Protein AF-E8QZR1-F1 (afdb_monomer)

Organism: Isosphaera pallida (strain ATCC 43644 / DSM 9630 / IS1B) (NCBI:txid575540)

Sequence (141 aa):
MLDNDLDDNFSVGYEDGSDETNTNSGGAIPEVRRRLAILARVLDGRDLGGLRPDATVIIRAEGVGSWALSEPGRRLAAYLEGRGPARLTLDLTKGRWNAQWVDPHTGDLVGSASLDHPGGALQIESPVFEQAIALRMTRGC

Secondary structure (DSSP, 8-state):
--------------TT-------SS---SHHHHHHHHHHHHHT-TTS-TT-EE-SSSEEEESSSEEEEEEETTTEEEEEEEEESS-EEEEEE-SEEEEEEEE-TTT--EEEEEEEEE-SEEEEEEPPP-EEEEEEEEEE--

Nearest PDB structures (foldseek):
  7w2h-assembly1_C  TM=3.742E-01  e=6.609E-02  Xenopus laevis
  7w2g-assembly4_K  TM=3.063E-01  e=4.289E-02  Xenopus laevis
  5cjb-assembly1_A  TM=4.516E-01  e=4.017E+00  Homo sapiens
  5eiv-assembly1_B  TM=4.918E-01  e=3.805E+00  Homo sapiens
  4ll9-assembly1_A  TM=4.527E-01  e=3.605E+00  Homo sapiens

Foldseek 3Di:
DDDDDDDDDDDDDDPPPDDDDDPDDDPDDPVVVVQVVLQCVLVVVVPCVQWDWDPPQWPDKPPWDKTKTDRAQFKIKMKTFAWDQIKTKGFHAFAKKKKWKADSVPSDTPDIDIDGDRTTIDIDTDDTDHGMIMIIMGGDD

Structure (mmCIF, N/CA/C/O backbone):
data_AF-E8QZR1-F1
#
_entry.id   AF-E8QZR1-F1
#
loop_
_atom_site.group_PDB
_atom_site.id
_atom_site.type_symbol
_atom_site.label_atom_id
_atom_site.label_alt_id
_atom_site.label_comp_id
_atom_site.label_asym_id
_atom_site.label_entity_id
_atom_site.label_seq_id
_atom_site.pdbx_PDB_ins_code
_atom_site.Cartn_x
_atom_site.Cartn_y
_atom_site.Cartn_z
_atom_site.occupancy
_atom_site.B_iso_or_equiv
_atom_site.auth_seq_id
_atom_site.auth_comp_id
_atom_site.auth_asym_id
_atom_site.auth_atom_id
_atom_site.pdbx_PDB_model_num
ATOM 1 N N . MET A 1 1 ? -17.538 42.924 -5.034 1.00 36.19 1 MET A N 1
ATOM 2 C CA . MET A 1 1 ? -18.994 42.854 -5.251 1.00 36.19 1 MET A CA 1
ATOM 3 C C . MET A 1 1 ? -19.219 41.694 -6.197 1.00 36.19 1 MET A C 1
ATOM 5 O O . MET A 1 1 ? -18.617 41.775 -7.254 1.00 36.19 1 MET A O 1
ATOM 9 N N . LEU A 1 2 ? -19.958 40.672 -5.727 1.00 39.47 2 LEU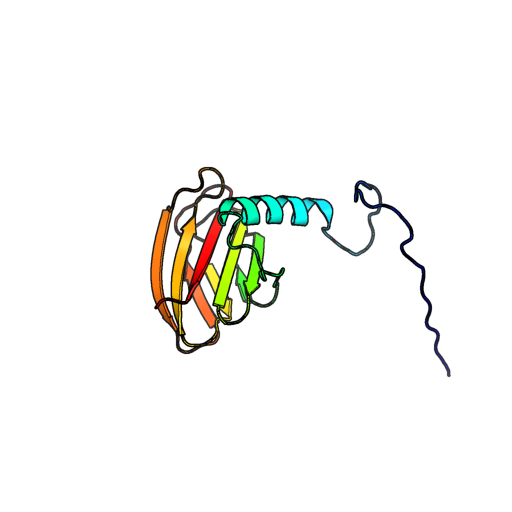 A N 1
ATOM 10 C CA . LEU A 1 2 ? -20.835 39.720 -6.441 1.00 39.47 2 LEU A CA 1
ATOM 11 C C . LEU A 1 2 ? -20.323 39.072 -7.747 1.00 39.47 2 LEU A C 1
ATOM 13 O O . LEU A 1 2 ? -19.755 39.749 -8.586 1.00 39.47 2 LEU A O 1
ATOM 17 N N . ASP A 1 3 ? -20.579 37.820 -8.101 1.00 40.78 3 ASP A N 1
ATOM 18 C CA . ASP A 1 3 ? -21.231 36.643 -7.518 1.00 40.78 3 ASP A CA 1
ATOM 19 C C . ASP A 1 3 ? -20.999 35.511 -8.554 1.00 40.78 3 ASP A C 1
ATOM 21 O O . ASP A 1 3 ? -20.715 35.812 -9.712 1.00 40.78 3 ASP A O 1
ATOM 25 N N . ASN A 1 4 ? -21.104 34.253 -8.114 1.00 46.00 4 ASN A N 1
ATOM 26 C CA . ASN A 1 4 ? -21.854 33.156 -8.756 1.00 46.00 4 ASN A CA 1
ATOM 27 C C . ASN A 1 4 ? -21.798 32.966 -10.296 1.00 46.00 4 ASN A C 1
ATOM 29 O O . ASN A 1 4 ? -22.181 33.864 -11.035 1.00 46.00 4 ASN A O 1
ATOM 33 N N . ASP A 1 5 ? -21.466 31.761 -10.777 1.00 45.50 5 ASP A N 1
ATOM 34 C CA . ASP A 1 5 ? -22.502 30.860 -11.325 1.00 45.50 5 ASP A CA 1
ATOM 35 C C . ASP A 1 5 ? -21.933 29.475 -11.682 1.00 45.50 5 ASP A C 1
ATOM 37 O O . ASP A 1 5 ? -20.851 29.338 -12.256 1.00 45.50 5 ASP A O 1
ATOM 41 N N . LEU A 1 6 ? -22.696 28.460 -11.287 1.00 65.00 6 LEU A N 1
ATOM 42 C CA . LEU A 1 6 ? -22.701 27.096 -11.810 1.00 65.00 6 LEU A CA 1
ATOM 43 C C . LEU A 1 6 ? -22.794 27.093 -13.348 1.00 65.00 6 LEU A C 1
ATOM 45 O O . LEU A 1 6 ? -23.453 27.955 -13.909 1.00 65.00 6 LEU A O 1
ATOM 49 N N . ASP A 1 7 ? -22.167 26.112 -14.002 1.00 45.72 7 ASP A N 1
ATOM 50 C CA . ASP A 1 7 ? -22.814 25.149 -14.923 1.00 45.72 7 ASP A CA 1
ATOM 51 C C . ASP A 1 7 ? -21.719 24.447 -15.745 1.00 45.72 7 ASP A C 1
ATOM 53 O O . ASP A 1 7 ? -20.846 25.070 -16.347 1.00 45.72 7 ASP A O 1
ATOM 57 N N . ASP A 1 8 ? -21.546 23.140 -15.578 1.00 53.94 8 ASP A N 1
ATOM 58 C CA . ASP A 1 8 ? -22.301 22.096 -16.283 1.00 53.94 8 ASP A CA 1
ATOM 59 C C . ASP A 1 8 ? -21.952 22.054 -17.776 1.00 53.94 8 ASP A C 1
ATOM 61 O O . ASP A 1 8 ? -22.370 22.877 -18.586 1.00 53.94 8 ASP A O 1
ATOM 65 N N . ASN A 1 9 ? -21.137 21.067 -18.146 1.00 42.06 9 ASN A N 1
ATOM 66 C CA . ASN A 1 9 ? -21.153 20.582 -19.514 1.00 42.06 9 ASN A CA 1
ATOM 67 C C . ASN A 1 9 ? -20.860 19.082 -19.535 1.00 42.06 9 ASN A C 1
ATOM 69 O O . ASN A 1 9 ? -19.725 18.631 -19.699 1.00 42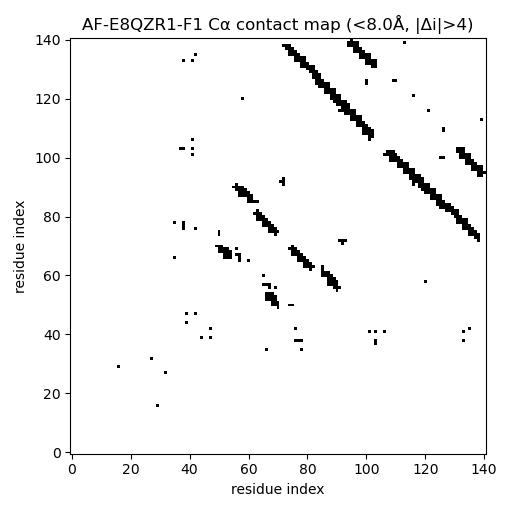.06 9 ASN A O 1
ATOM 73 N N . PHE A 1 10 ? -21.919 18.322 -19.259 1.00 41.19 10 PHE A N 1
ATOM 74 C CA . PHE A 1 10 ? -22.332 17.134 -20.004 1.00 41.19 10 PHE A CA 1
ATOM 75 C C . PHE A 1 10 ? -21.226 16.373 -20.752 1.00 41.19 10 PHE A C 1
ATOM 77 O O . PHE A 1 10 ? -20.905 16.642 -21.909 1.00 41.19 10 PHE A O 1
ATOM 84 N N . SER A 1 11 ? -20.728 15.305 -20.126 1.00 39.34 11 SER A N 1
ATOM 85 C CA . SER A 1 11 ? -20.096 14.211 -20.864 1.00 39.34 11 SER A CA 1
ATOM 86 C C . SER A 1 11 ? -21.176 13.391 -21.565 1.00 39.34 11 SER A C 1
ATOM 88 O O . SER A 1 11 ? -21.750 12.473 -20.981 1.00 39.34 11 SER A O 1
ATOM 90 N N . VAL A 1 12 ? -21.448 13.713 -22.829 1.00 44.69 12 VAL A N 1
ATOM 91 C CA . VAL A 1 12 ? -22.054 12.757 -23.759 1.00 44.69 12 VAL A CA 1
ATOM 92 C C . VAL A 1 12 ? -20.955 12.137 -24.605 1.00 44.69 12 VAL A C 1
ATOM 94 O O . VAL A 1 12 ? -20.309 12.806 -25.405 1.00 44.69 12 VAL A O 1
ATOM 97 N N . GLY A 1 13 ? -20.822 10.825 -24.415 1.00 38.62 13 GLY A N 1
ATOM 98 C CA . GLY A 1 13 ? -20.418 9.876 -25.441 1.00 38.62 13 GLY A CA 1
ATOM 99 C C . GLY A 1 13 ? -18.938 9.854 -25.771 1.00 38.62 13 GLY A C 1
ATOM 100 O O . GLY A 1 13 ? -18.564 10.429 -26.770 1.00 38.62 13 GLY A O 1
ATOM 101 N N . TYR A 1 14 ? -18.143 9.103 -25.006 1.00 38.84 14 TYR A N 1
ATOM 102 C CA . TYR A 1 14 ? -17.022 8.316 -25.540 1.00 38.84 14 TYR A CA 1
ATOM 103 C C . TYR A 1 14 ? -16.694 7.205 -24.534 1.00 38.84 14 TYR A C 1
ATOM 105 O O . TYR A 1 14 ? -15.929 7.387 -23.590 1.00 38.84 14 TYR A O 1
ATOM 113 N N . GLU A 1 15 ? -17.315 6.041 -24.727 1.00 41.22 15 GLU A N 1
ATOM 114 C CA . GLU A 1 15 ? -17.150 4.850 -23.880 1.00 41.22 15 GLU A CA 1
ATOM 115 C C . GLU A 1 15 ? -15.793 4.137 -24.058 1.00 41.22 15 GLU A C 1
ATOM 117 O O . GLU A 1 15 ? -15.574 3.106 -23.432 1.00 41.22 15 GLU A O 1
ATOM 122 N N . ASP A 1 16 ? -14.855 4.677 -24.847 1.00 48.62 16 ASP A N 1
ATOM 123 C CA . ASP A 1 16 ? -13.570 4.007 -25.120 1.00 48.62 16 ASP A CA 1
ATOM 124 C C . ASP A 1 16 ? -12.323 4.732 -24.576 1.00 48.62 16 ASP A C 1
ATOM 126 O O . ASP A 1 16 ? -11.244 4.156 -24.529 1.00 48.62 16 ASP A O 1
ATOM 130 N N . GLY A 1 17 ? -12.438 5.967 -24.072 1.00 40.12 17 GLY A N 1
ATOM 131 C CA . GLY A 1 17 ? -11.347 6.608 -23.317 1.00 40.12 17 GLY A CA 1
ATOM 132 C C . GLY A 1 17 ? -9.995 6.733 -24.043 1.00 40.12 17 GLY A C 1
ATOM 133 O O . GLY A 1 17 ? -8.968 6.848 -23.368 1.00 40.12 17 GLY A O 1
ATOM 134 N N . SER A 1 18 ? -10.001 6.729 -25.375 1.00 47.84 18 SER A N 1
ATOM 135 C CA . SER A 1 18 ? -8.832 6.902 -26.236 1.00 47.84 18 SER A CA 1
ATOM 136 C C . SER A 1 18 ? -8.786 8.341 -26.762 1.00 47.84 18 SER A C 1
ATOM 138 O O . SER A 1 18 ? -9.192 8.593 -27.889 1.00 47.84 18 SER A O 1
ATOM 140 N N . ASP A 1 19 ? -8.327 9.300 -25.952 1.00 38.56 19 ASP A N 1
ATOM 141 C CA . ASP A 1 19 ? -7.912 10.608 -26.478 1.00 38.56 19 ASP A CA 1
ATOM 142 C C . ASP A 1 19 ? -6.564 11.021 -25.877 1.00 38.56 19 ASP A C 1
ATOM 144 O O . ASP A 1 19 ? -6.402 11.142 -24.660 1.00 38.56 19 ASP A O 1
ATOM 148 N N . GLU A 1 20 ? -5.574 11.158 -26.759 1.00 48.16 20 GLU A N 1
ATOM 149 C CA . GLU A 1 20 ? -4.166 11.415 -26.453 1.00 48.16 20 GLU A CA 1
ATOM 150 C C . GLU A 1 20 ? -3.795 12.907 -26.545 1.00 48.16 20 GLU A C 1
ATOM 152 O O . GLU A 1 20 ? -2.616 13.234 -26.678 1.00 48.16 20 GLU A O 1
ATOM 157 N N . THR A 1 21 ? -4.746 13.850 -26.479 1.00 44.31 21 THR A N 1
ATOM 158 C CA . THR A 1 21 ? -4.414 15.267 -26.725 1.00 44.31 21 THR A CA 1
ATOM 159 C C . THR A 1 21 ? -5.091 16.275 -25.791 1.00 44.31 21 THR A C 1
ATOM 161 O O . THR A 1 21 ? -5.960 17.032 -26.204 1.00 44.31 21 THR A O 1
ATOM 164 N N . ASN A 1 22 ? -4.625 16.406 -24.539 1.00 39.19 22 ASN A N 1
ATOM 165 C CA . ASN A 1 22 ? -4.661 17.724 -23.881 1.00 39.19 22 ASN A CA 1
ATOM 166 C C . ASN A 1 22 ? -3.711 17.856 -22.679 1.00 39.19 22 ASN A C 1
ATOM 168 O O . ASN A 1 22 ? -3.951 17.337 -21.589 1.00 39.19 22 ASN A O 1
ATOM 172 N N . THR A 1 23 ? -2.632 18.610 -22.864 1.00 48.69 23 THR A N 1
ATOM 173 C CA . THR A 1 23 ? -1.805 19.160 -21.787 1.00 48.69 23 THR A CA 1
ATOM 174 C C . THR A 1 23 ? -2.457 20.423 -21.221 1.00 48.69 23 THR A C 1
ATOM 176 O O . THR A 1 23 ? -2.157 21.518 -21.687 1.00 48.69 23 THR A O 1
ATOM 179 N N . ASN A 1 24 ? -3.304 20.283 -20.193 1.00 34.50 24 ASN A N 1
ATOM 180 C CA . ASN A 1 24 ? -3.401 21.250 -19.090 1.00 34.50 24 ASN A CA 1
ATOM 181 C C . ASN A 1 24 ? -4.151 20.639 -17.884 1.00 34.50 24 ASN A C 1
ATOM 183 O O . ASN A 1 24 ? -5.283 20.197 -18.025 1.00 34.50 24 ASN A O 1
ATOM 187 N N . SER A 1 25 ? -3.508 20.627 -16.710 1.00 40.66 25 SER A N 1
ATOM 188 C CA . SER A 1 25 ? -4.053 20.298 -15.374 1.00 40.66 25 SER A CA 1
ATOM 189 C C . SER A 1 25 ? -4.970 19.068 -15.247 1.00 40.66 25 SER A C 1
ATOM 191 O O . SER A 1 25 ? -6.189 19.171 -15.290 1.00 40.66 25 SER A O 1
ATOM 193 N N . GLY A 1 26 ? -4.379 17.905 -14.960 1.00 36.69 26 GLY A N 1
ATOM 194 C CA . GLY A 1 26 ? -5.135 16.698 -14.597 1.00 36.69 26 GLY A CA 1
ATOM 195 C C . GLY A 1 26 ? -4.373 15.420 -14.914 1.00 36.69 26 GLY A C 1
ATOM 196 O O . GLY A 1 26 ? -4.835 14.592 -15.691 1.00 36.69 26 GLY A O 1
ATOM 197 N N . GLY A 1 27 ? -3.154 15.295 -14.388 1.00 40.06 27 GLY A N 1
ATOM 198 C CA . GLY A 1 27 ? -2.286 14.161 -14.677 1.00 40.06 27 GLY A CA 1
ATOM 199 C C . GLY A 1 27 ? -2.966 12.817 -14.393 1.00 40.06 27 GLY A C 1
ATOM 200 O O . GLY A 1 27 ? -3.325 12.528 -13.257 1.00 40.06 27 GLY A O 1
ATOM 201 N N . ALA A 1 28 ? -3.022 11.986 -15.435 1.00 46.41 28 ALA A N 1
ATOM 202 C CA . ALA A 1 28 ? -3.058 10.526 -15.382 1.00 46.41 28 ALA A CA 1
ATOM 203 C C . ALA A 1 28 ? -4.422 9.811 -15.300 1.00 46.41 28 ALA A C 1
ATOM 205 O O . ALA A 1 28 ? -4.787 9.232 -14.280 1.00 46.41 28 ALA A O 1
ATOM 206 N N . ILE A 1 29 ? -5.101 9.687 -16.447 1.00 54.03 29 ILE A N 1
ATOM 207 C CA . ILE A 1 29 ? -6.240 8.764 -16.618 1.00 54.03 29 ILE A CA 1
ATOM 208 C C . ILE A 1 29 ? -5.897 7.511 -17.454 1.00 54.03 29 ILE A C 1
ATOM 210 O O . ILE A 1 29 ? -6.311 6.430 -17.054 1.00 54.03 29 ILE A O 1
ATOM 214 N N . PRO A 1 30 ? -5.103 7.535 -18.542 1.00 56.94 30 PRO A N 1
ATOM 215 C CA . PRO A 1 30 ? -4.791 6.300 -19.285 1.00 56.94 30 PRO A CA 1
ATOM 216 C C . PRO A 1 30 ? -3.696 5.453 -18.622 1.00 56.94 30 PRO A C 1
ATOM 218 O O . PRO A 1 30 ? -3.861 4.253 -18.405 1.00 56.94 30 PRO A O 1
ATOM 221 N N . GLU A 1 31 ? -2.583 6.083 -18.248 1.00 57.34 31 GLU A N 1
ATOM 222 C CA . GLU A 1 31 ? -1.392 5.371 -17.777 1.00 57.34 31 GLU A CA 1
ATOM 223 C C . GLU A 1 31 ? -1.555 4.842 -16.345 1.00 57.34 31 GLU A C 1
ATOM 225 O O . GLU A 1 31 ? -1.174 3.713 -16.046 1.00 57.34 31 GLU A O 1
ATOM 230 N N . VAL A 1 32 ? -2.220 5.606 -15.473 1.00 57.47 32 VAL A N 1
ATOM 231 C CA . VAL A 1 32 ? -2.592 5.147 -14.125 1.00 57.47 32 VAL A CA 1
ATOM 232 C C . VAL A 1 32 ? -3.615 4.019 -14.190 1.00 57.47 32 VAL A C 1
ATOM 234 O O . VAL A 1 32 ? -3.448 3.031 -13.484 1.00 57.47 32 VAL A O 1
ATOM 237 N N . ARG A 1 33 ? -4.617 4.084 -15.081 1.00 62.81 33 ARG A N 1
ATOM 238 C CA . ARG A 1 33 ? -5.544 2.956 -15.278 1.00 62.81 33 ARG A CA 1
ATOM 239 C C . ARG A 1 33 ? -4.820 1.712 -15.789 1.00 62.81 33 ARG A C 1
ATOM 241 O O . ARG A 1 33 ? -5.097 0.626 -15.292 1.00 62.81 33 ARG A O 1
ATOM 248 N N . ARG A 1 34 ? -3.858 1.853 -16.709 1.00 64.19 34 ARG A N 1
ATOM 249 C CA . ARG A 1 34 ? -3.037 0.727 -17.187 1.00 64.19 34 ARG A CA 1
ATOM 250 C C . ARG A 1 34 ? -2.217 0.106 -16.050 1.00 64.19 34 ARG A C 1
ATOM 252 O O . ARG A 1 34 ? -2.252 -1.112 -15.885 1.00 64.19 34 ARG A O 1
ATOM 259 N N . ARG A 1 35 ? -1.532 0.925 -15.242 1.00 66.31 35 ARG A N 1
ATOM 260 C CA . ARG A 1 35 ? -0.761 0.464 -14.070 1.00 66.31 35 ARG A CA 1
ATOM 261 C C . ARG A 1 35 ? -1.658 -0.221 -13.030 1.00 66.31 35 ARG A C 1
ATOM 263 O O . ARG A 1 35 ? -1.335 -1.304 -12.550 1.00 66.31 35 ARG A O 1
ATOM 270 N N . LEU A 1 36 ? -2.829 0.348 -12.745 1.00 65.44 36 LEU A N 1
ATOM 271 C CA . LEU A 1 36 ? -3.815 -0.231 -11.827 1.00 65.44 36 LEU A CA 1
ATOM 272 C C . LEU A 1 36 ? -4.453 -1.518 -12.367 1.00 65.44 36 LEU A C 1
ATOM 274 O O . LEU A 1 36 ? -4.775 -2.395 -11.576 1.00 65.44 36 LEU A O 1
ATOM 278 N N . ALA A 1 37 ? -4.611 -1.671 -13.685 1.00 66.31 37 ALA A N 1
ATOM 279 C CA . ALA A 1 37 ? -5.105 -2.907 -14.291 1.00 66.31 37 ALA A CA 1
ATOM 280 C C . ALA A 1 37 ? -4.105 -4.064 -14.134 1.00 66.31 37 ALA A C 1
ATOM 282 O O . ALA A 1 37 ? -4.515 -5.201 -13.900 1.00 66.31 37 ALA A O 1
ATOM 283 N N . ILE A 1 38 ? -2.799 -3.778 -14.211 1.00 67.50 38 ILE A N 1
ATOM 284 C CA . ILE A 1 38 ? -1.739 -4.756 -13.921 1.00 67.50 38 ILE A CA 1
ATOM 285 C C . ILE A 1 38 ? -1.807 -5.160 -12.448 1.00 67.50 38 ILE A C 1
ATOM 287 O O . ILE A 1 38 ? -1.896 -6.348 -12.155 1.00 67.50 38 ILE A O 1
ATOM 291 N N . LEU A 1 39 ? -1.874 -4.188 -11.529 1.00 68.56 39 LEU A N 1
ATOM 292 C CA . LEU A 1 39 ? -2.065 -4.460 -10.101 1.00 68.56 39 LEU A CA 1
ATOM 293 C C . LEU A 1 39 ? -3.326 -5.305 -9.852 1.00 68.56 39 LEU A C 1
ATOM 295 O O . LEU A 1 39 ? -3.270 -6.315 -9.158 1.00 68.56 39 LEU A O 1
ATOM 299 N N . ALA A 1 40 ? -4.454 -4.932 -10.453 1.00 64.19 40 ALA A N 1
ATOM 300 C CA . ALA A 1 40 ? -5.718 -5.644 -10.310 1.00 64.19 40 ALA A CA 1
ATOM 301 C C . ALA A 1 40 ? -5.642 -7.089 -10.833 1.00 64.19 40 ALA A C 1
ATOM 303 O O . ALA A 1 40 ? -6.255 -7.992 -10.268 1.00 64.19 40 ALA A O 1
ATOM 304 N N . ARG A 1 41 ? -4.856 -7.326 -11.888 1.00 65.31 41 ARG A N 1
ATOM 305 C CA . ARG A 1 41 ? -4.597 -8.665 -12.425 1.00 65.31 41 ARG A CA 1
ATOM 306 C C . ARG A 1 41 ? -3.700 -9.495 -11.506 1.00 65.31 41 ARG A C 1
ATOM 308 O O . ARG A 1 41 ? -3.967 -10.680 -11.330 1.00 65.31 41 ARG A O 1
ATOM 315 N N . VAL A 1 42 ? -2.678 -8.875 -10.915 1.00 62.25 42 VAL A N 1
ATOM 316 C CA . VAL A 1 42 ? -1.765 -9.510 -9.948 1.00 62.25 42 VAL A CA 1
ATOM 317 C C . VAL A 1 42 ? -2.499 -9.901 -8.664 1.00 62.25 42 VAL A C 1
ATOM 319 O O . VAL A 1 42 ? -2.170 -10.908 -8.045 1.00 62.25 42 VAL A O 1
ATOM 322 N N . LEU A 1 43 ? -3.539 -9.159 -8.279 1.00 64.81 43 LEU A N 1
ATOM 323 C CA . LEU A 1 43 ? -4.304 -9.417 -7.057 1.00 64.81 43 LEU A CA 1
ATOM 324 C C . LEU A 1 43 ? -5.214 -10.657 -7.085 1.00 64.81 43 LEU A C 1
ATOM 326 O O . LEU A 1 43 ? -5.914 -10.873 -6.104 1.00 64.81 43 LEU A O 1
ATOM 330 N N . ASP A 1 44 ? -5.153 -11.505 -8.119 1.00 58.16 44 ASP A N 1
ATOM 331 C CA . ASP A 1 44 ? -6.133 -12.563 -8.408 1.00 58.16 44 ASP A CA 1
ATOM 332 C C . ASP A 1 44 ? -7.526 -11.937 -8.573 1.00 58.16 44 ASP A C 1
ATOM 334 O O . ASP A 1 44 ? -8.213 -11.621 -7.607 1.00 58.16 44 ASP A O 1
ATOM 338 N N . GLY A 1 45 ? -7.935 -11.684 -9.822 1.00 53.31 45 GLY A N 1
ATOM 339 C CA . GLY A 1 45 ? -9.079 -10.828 -10.184 1.00 53.31 45 GLY A CA 1
ATOM 340 C C . GLY A 1 45 ? -10.441 -11.138 -9.532 1.00 53.31 45 GLY A C 1
ATOM 341 O O . GLY A 1 45 ? -11.396 -10.393 -9.746 1.00 53.31 45 GLY A O 1
ATOM 342 N N . ARG A 1 46 ? -10.551 -12.198 -8.723 1.00 52.81 46 ARG A N 1
ATOM 343 C CA . ARG A 1 46 ? -11.693 -12.503 -7.850 1.00 52.81 46 ARG A CA 1
ATOM 344 C C . ARG A 1 46 ? -11.773 -11.616 -6.598 1.00 52.81 46 ARG A C 1
ATOM 346 O O . ARG A 1 46 ? -12.856 -11.502 -6.031 1.00 52.81 46 ARG A O 1
ATOM 353 N N . ASP A 1 47 ? -10.683 -10.958 -6.196 1.00 56.41 47 ASP A N 1
ATOM 354 C CA . ASP A 1 47 ? -10.593 -10.178 -4.947 1.00 56.41 47 ASP A CA 1
ATOM 355 C C . ASP A 1 47 ? -10.858 -8.663 -5.130 1.00 56.41 47 ASP A C 1
ATOM 357 O O . ASP A 1 47 ? -10.841 -7.871 -4.183 1.00 56.41 47 ASP A O 1
ATOM 361 N N . LEU A 1 48 ? -11.166 -8.233 -6.359 1.00 59.78 48 LEU A N 1
ATOM 362 C CA . LEU A 1 48 ? -11.330 -6.819 -6.730 1.00 59.78 48 LEU A CA 1
ATOM 363 C C . LEU A 1 48 ? -12.659 -6.191 -6.287 1.00 59.78 48 LEU A C 1
ATOM 365 O O . LEU A 1 48 ? -12.798 -4.969 -6.302 1.00 59.78 48 LEU A O 1
ATOM 369 N N . GLY A 1 49 ? -13.650 -7.001 -5.904 1.00 63.50 49 GLY A N 1
ATOM 370 C CA . GLY A 1 49 ? -15.002 -6.525 -5.601 1.00 63.50 49 GLY A CA 1
ATOM 371 C C . GLY A 1 49 ? -15.062 -5.633 -4.359 1.00 63.50 49 GLY A C 1
ATOM 372 O O . GLY A 1 49 ? -15.181 -6.154 -3.257 1.00 63.50 49 GLY A O 1
ATOM 373 N N . GLY A 1 50 ? -15.007 -4.310 -4.539 1.00 69.56 50 GLY A N 1
ATOM 374 C CA . GLY A 1 50 ? -15.079 -3.308 -3.464 1.00 69.56 50 GLY A CA 1
ATOM 375 C C . GLY A 1 50 ? -13.7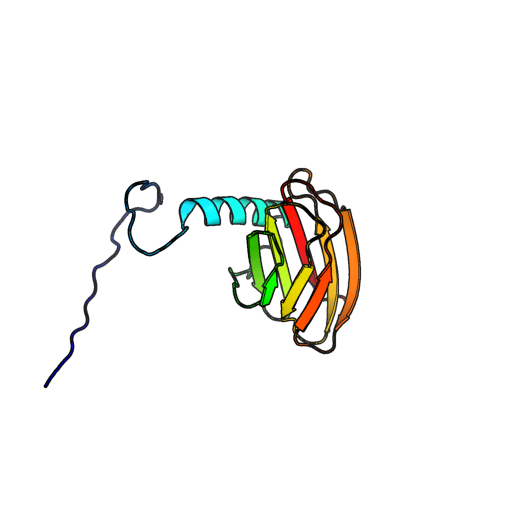72 -2.551 -3.194 1.00 69.56 50 GLY A C 1
ATOM 376 O O . GLY A 1 50 ? -13.797 -1.531 -2.504 1.00 69.56 50 GLY A O 1
ATOM 377 N N . LEU A 1 51 ? -12.664 -2.964 -3.822 1.00 75.56 51 LEU A N 1
ATOM 378 C CA . LEU A 1 51 ? -11.415 -2.204 -3.837 1.00 75.56 51 LEU A CA 1
ATOM 379 C C . LEU A 1 51 ? -11.583 -0.928 -4.668 1.00 75.56 51 LEU A C 1
ATOM 381 O O . LEU A 1 51 ? -12.010 -0.972 -5.824 1.00 75.56 51 LEU A O 1
ATOM 385 N N . ARG A 1 52 ? -11.229 0.218 -4.089 1.00 80.38 52 ARG A N 1
ATOM 386 C CA . ARG A 1 52 ? -11.281 1.521 -4.759 1.00 80.38 52 ARG A CA 1
ATOM 387 C C . ARG A 1 52 ? -9.911 2.185 -4.736 1.00 80.38 52 ARG A C 1
ATOM 389 O O . ARG A 1 52 ? -9.192 1.991 -3.758 1.00 80.38 52 ARG A O 1
ATOM 396 N N . PRO A 1 53 ? -9.551 2.972 -5.767 1.00 79.81 53 PRO A N 1
ATOM 397 C CA . PRO A 1 53 ? -8.383 3.839 -5.712 1.00 79.81 53 PRO A CA 1
ATOM 398 C C . PRO A 1 53 ? -8.414 4.673 -4.440 1.00 79.81 53 PRO A C 1
ATOM 400 O O . PRO A 1 53 ? -9.350 5.440 -4.216 1.00 79.81 53 PRO A O 1
ATOM 403 N N . ASP A 1 54 ? -7.402 4.479 -3.607 1.00 81.56 54 ASP A N 1
ATOM 404 C CA . ASP A 1 54 ? -7.273 5.153 -2.329 1.00 81.56 54 ASP A CA 1
ATOM 405 C C . ASP A 1 54 ? -5.876 5.758 -2.249 1.00 81.56 54 ASP A C 1
ATOM 407 O O . ASP A 1 54 ? -4.884 5.071 -2.023 1.00 81.56 54 ASP A O 1
ATOM 411 N N . ALA A 1 55 ? -5.804 7.066 -2.479 1.00 77.12 55 ALA A N 1
ATOM 412 C CA . ALA A 1 55 ? -4.565 7.822 -2.354 1.00 77.12 55 ALA A CA 1
ATOM 413 C C . ALA A 1 55 ? -4.242 8.192 -0.895 1.00 77.12 55 ALA A C 1
ATOM 415 O O . ALA A 1 55 ? -3.157 8.694 -0.628 1.00 77.12 55 ALA A O 1
ATOM 416 N N . THR A 1 56 ? -5.170 7.974 0.042 1.00 83.44 56 THR A N 1
ATOM 417 C CA . THR A 1 56 ? -5.027 8.372 1.451 1.00 83.44 56 THR A CA 1
ATOM 418 C C . THR A 1 56 ? -4.401 7.280 2.309 1.00 83.44 56 THR A C 1
ATOM 420 O O . THR A 1 56 ? -3.736 7.577 3.298 1.00 83.44 56 THR A O 1
ATOM 423 N N . VAL A 1 57 ? -4.554 6.018 1.902 1.00 87.19 57 VAL A N 1
ATOM 424 C CA . VAL A 1 57 ? -3.996 4.870 2.624 1.00 87.19 57 VAL A CA 1
ATOM 425 C C . VAL A 1 57 ? -2.469 4.827 2.588 1.00 87.19 57 VAL A C 1
ATOM 427 O O . VAL A 1 57 ? -1.855 4.352 3.537 1.00 87.19 57 VAL A O 1
ATOM 430 N N . ILE A 1 58 ? -1.832 5.334 1.528 1.00 89.12 58 ILE A N 1
ATOM 431 C CA . ILE A 1 58 ? -0.378 5.513 1.488 1.00 89.12 58 ILE A CA 1
ATOM 432 C C . ILE A 1 58 ? -0.073 6.932 1.957 1.00 89.12 58 ILE A C 1
ATOM 434 O O . ILE A 1 58 ? -0.165 7.885 1.192 1.00 89.12 58 ILE A O 1
ATOM 438 N N . ILE A 1 59 ? 0.336 7.068 3.216 1.00 89.50 59 ILE A N 1
ATOM 439 C CA . ILE A 1 59 ? 0.753 8.354 3.787 1.00 89.50 59 ILE A CA 1
ATOM 440 C C . ILE A 1 59 ? 2.072 8.805 3.149 1.00 89.50 59 ILE A C 1
ATOM 442 O O . ILE A 1 59 ? 2.286 9.993 2.904 1.00 89.50 59 ILE A O 1
ATOM 446 N N . ARG A 1 60 ? 2.996 7.862 2.920 1.00 88.88 60 ARG A N 1
ATOM 447 C CA . ARG A 1 60 ? 4.321 8.155 2.362 1.00 88.88 60 ARG A CA 1
ATOM 448 C C . ARG A 1 60 ? 4.917 6.937 1.666 1.00 88.88 60 ARG A C 1
ATOM 450 O O . ARG A 1 60 ? 4.852 5.839 2.209 1.00 88.88 60 ARG A O 1
ATOM 457 N N . ALA A 1 61 ? 5.562 7.161 0.527 1.00 88.81 61 ALA A N 1
ATOM 458 C CA . ALA A 1 61 ? 6.416 6.196 -0.155 1.00 88.81 61 ALA A CA 1
ATOM 459 C C . ALA A 1 61 ? 7.748 6.874 -0.495 1.00 88.81 61 ALA A C 1
ATOM 461 O O . ALA A 1 61 ? 7.768 7.926 -1.135 1.00 88.81 61 ALA A O 1
ATOM 462 N N . GLU A 1 62 ? 8.862 6.331 -0.010 1.00 87.31 62 GLU A N 1
ATOM 463 C CA . GLU A 1 62 ? 10.179 6.934 -0.230 1.00 87.31 62 GLU A CA 1
ATOM 464 C C . GLU A 1 62 ? 10.810 6.427 -1.533 1.00 87.31 62 GLU A C 1
ATOM 466 O O . GLU A 1 62 ? 11.084 5.239 -1.674 1.00 87.31 62 GLU A O 1
ATOM 471 N N . GLY A 1 63 ? 11.067 7.342 -2.475 1.00 79.62 63 GLY A N 1
ATOM 472 C CA . GLY A 1 63 ? 11.883 7.076 -3.669 1.00 79.62 63 GLY A CA 1
ATOM 473 C C . GLY A 1 63 ? 11.226 6.224 -4.759 1.00 79.62 63 GLY A C 1
ATOM 474 O O . GLY A 1 63 ? 11.902 5.860 -5.718 1.00 79.62 63 GLY A O 1
ATOM 475 N N . VAL A 1 64 ? 9.932 5.922 -4.635 1.00 89.06 64 VAL A N 1
ATOM 476 C CA . VAL A 1 64 ? 9.171 5.094 -5.581 1.00 89.06 64 VAL A CA 1
ATOM 477 C C . VAL A 1 64 ? 7.807 5.715 -5.869 1.00 89.06 64 VAL A C 1
ATOM 479 O O . VAL A 1 64 ? 7.217 6.364 -5.003 1.00 89.06 64 VAL A O 1
ATOM 482 N N . GLY A 1 65 ? 7.299 5.511 -7.083 1.00 87.31 65 GLY A N 1
ATOM 483 C CA . GLY A 1 65 ? 5.902 5.793 -7.398 1.00 87.31 65 GLY A CA 1
ATOM 484 C C . GLY A 1 65 ? 5.016 4.805 -6.651 1.00 87.31 65 GLY A C 1
ATOM 485 O O . GLY A 1 65 ? 5.335 3.620 -6.600 1.00 87.31 65 GLY A O 1
ATOM 486 N N . SER A 1 66 ? 3.927 5.275 -6.048 1.00 87.56 66 SER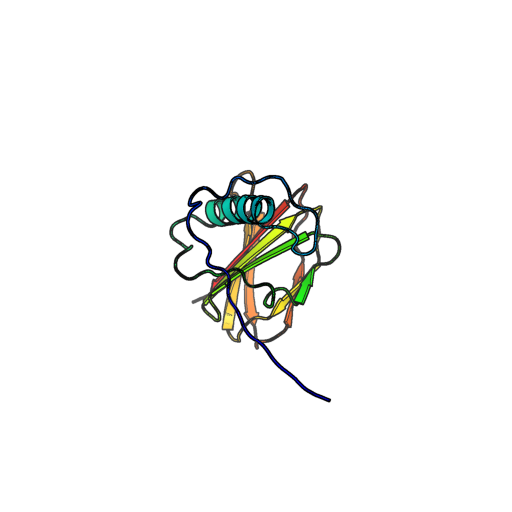 A N 1
ATOM 487 C CA . SER A 1 66 ? 3.054 4.428 -5.239 1.00 87.56 66 SER A CA 1
ATOM 488 C C . SER A 1 66 ? 1.589 4.667 -5.557 1.00 87.56 66 SER A C 1
ATOM 490 O O . SER A 1 66 ? 1.129 5.809 -5.553 1.00 87.56 66 SER A O 1
ATOM 492 N N . TRP A 1 67 ? 0.845 3.586 -5.755 1.00 87.12 67 TRP A N 1
ATOM 493 C CA . TRP A 1 67 ? -0.599 3.613 -5.968 1.00 87.12 67 TRP A CA 1
ATOM 494 C C . TRP A 1 67 ? -1.244 2.570 -5.082 1.00 87.12 67 TRP A C 1
ATOM 496 O O . TRP A 1 67 ? -0.699 1.480 -4.944 1.00 87.12 67 TRP A O 1
ATOM 506 N N . ALA A 1 68 ? -2.404 2.872 -4.511 1.00 87.12 68 ALA A N 1
ATOM 507 C CA . ALA A 1 68 ? -3.130 1.911 -3.703 1.00 87.12 68 ALA A CA 1
ATOM 508 C C . ALA A 1 68 ? -4.595 1.787 -4.095 1.00 87.12 68 ALA A C 1
ATOM 510 O O . ALA A 1 68 ? -5.243 2.723 -4.567 1.00 87.12 68 ALA A O 1
ATOM 511 N N . LEU A 1 69 ? -5.096 0.582 -3.860 1.00 84.94 69 LEU A N 1
ATOM 512 C CA . LEU A 1 69 ? -6.493 0.220 -3.866 1.00 84.94 69 LEU A CA 1
ATOM 513 C C . LEU A 1 69 ? -6.839 -0.253 -2.459 1.00 84.94 69 LEU A C 1
ATOM 515 O O . LEU A 1 69 ? -6.236 -1.208 -1.978 1.00 84.94 69 LEU A O 1
ATOM 519 N N . SER A 1 70 ? -7.807 0.366 -1.800 1.00 85.31 70 SER A N 1
ATOM 520 C CA . SER A 1 70 ? -8.225 -0.057 -0.465 1.00 85.31 70 SER A CA 1
ATOM 521 C C . SER A 1 70 ? -9.713 -0.398 -0.427 1.00 85.31 70 SER A C 1
ATOM 523 O O . SER A 1 70 ? -10.533 0.132 -1.180 1.00 85.31 70 SER A O 1
ATOM 525 N N . GLU A 1 71 ? -10.052 -1.324 0.463 1.00 85.56 71 GLU A N 1
ATOM 526 C CA . GLU A 1 71 ? -11.388 -1.525 1.001 1.00 85.56 71 GLU A CA 1
ATOM 527 C C . GLU A 1 71 ? -11.261 -1.319 2.518 1.00 85.56 71 GLU A C 1
ATOM 529 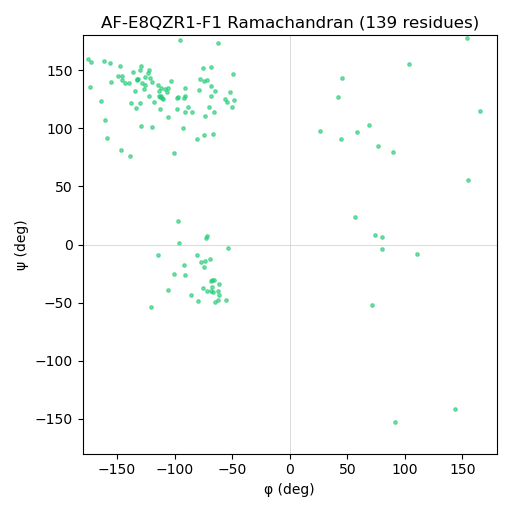O O . GLU A 1 71 ? -10.750 -2.209 3.220 1.00 85.56 71 GLU A O 1
ATOM 534 N N . PRO A 1 72 ? -11.662 -0.140 3.034 1.00 77.88 72 PRO A N 1
ATOM 535 C CA . PRO A 1 72 ? -11.406 0.260 4.409 1.00 77.88 72 PRO A CA 1
ATOM 536 C C . PRO A 1 72 ? -11.765 -0.826 5.424 1.00 77.88 72 PRO A C 1
ATOM 538 O O . PRO A 1 72 ? -12.883 -1.338 5.471 1.00 77.88 72 PRO A O 1
ATOM 541 N N . GLY A 1 73 ? -10.784 -1.195 6.246 1.00 76.62 73 GLY A N 1
ATOM 542 C CA . GLY A 1 73 ? -10.952 -2.167 7.325 1.00 76.62 73 GLY A CA 1
ATOM 543 C C . GLY A 1 73 ? -10.919 -3.642 6.923 1.00 76.62 73 GLY A C 1
ATOM 544 O O . GLY A 1 73 ? -10.948 -4.490 7.819 1.00 76.62 73 GLY A O 1
ATOM 545 N N . ARG A 1 74 ? -10.820 -3.970 5.630 1.00 83.69 74 ARG A N 1
ATOM 546 C CA . ARG A 1 74 ? -10.841 -5.360 5.148 1.00 83.69 74 ARG A CA 1
ATOM 547 C C . ARG A 1 74 ? -9.590 -5.767 4.389 1.00 83.69 74 ARG A C 1
ATOM 549 O O . ARG A 1 74 ? -8.981 -6.781 4.731 1.00 83.69 74 ARG A O 1
ATOM 556 N N . ARG A 1 75 ? -9.227 -5.004 3.361 1.00 86.12 75 ARG A N 1
ATOM 557 C CA . ARG A 1 75 ? -8.095 -5.322 2.490 1.00 86.12 75 ARG A CA 1
ATOM 558 C C . ARG A 1 75 ? -7.540 -4.086 1.803 1.00 86.12 75 ARG A C 1
ATOM 560 O O . ARG A 1 75 ? -8.225 -3.081 1.653 1.00 86.12 75 ARG A O 1
ATOM 567 N N . LEU A 1 76 ? -6.281 -4.173 1.421 1.00 87.19 76 LEU A N 1
ATOM 568 C CA . LEU A 1 76 ? -5.517 -3.118 0.782 1.00 87.19 76 LEU A CA 1
ATOM 569 C C . LEU A 1 76 ? -4.561 -3.770 -0.207 1.00 87.19 76 LEU A C 1
ATOM 571 O O . LEU A 1 76 ? -3.970 -4.807 0.077 1.00 87.19 76 LEU A O 1
ATOM 575 N N . ALA A 1 77 ? -4.371 -3.136 -1.346 1.00 87.75 77 ALA A N 1
ATOM 576 C CA . ALA A 1 77 ? -3.309 -3.449 -2.267 1.00 87.75 77 ALA A CA 1
ATOM 577 C C . ALA A 1 77 ? -2.550 -2.179 -2.623 1.00 87.75 77 ALA A C 1
ATOM 579 O O . ALA A 1 77 ? -3.167 -1.147 -2.861 1.00 87.75 77 ALA A O 1
ATOM 580 N N . ALA A 1 78 ? -1.230 -2.256 -2.693 1.00 88.69 78 ALA A N 1
ATOM 581 C CA . ALA A 1 78 ? -0.390 -1.179 -3.179 1.00 88.69 78 ALA A CA 1
ATOM 582 C C . ALA A 1 78 ? 0.517 -1.681 -4.304 1.00 88.69 78 ALA A C 1
ATOM 584 O O . ALA A 1 78 ? 0.988 -2.812 -4.280 1.00 88.69 78 ALA A O 1
ATOM 585 N N . TYR A 1 79 ? 0.761 -0.831 -5.289 1.00 88.12 79 TYR A N 1
ATOM 586 C CA . TYR A 1 79 ? 1.729 -1.030 -6.354 1.00 88.12 79 TYR A CA 1
ATOM 587 C C . TYR A 1 79 ? 2.831 0.003 -6.191 1.00 88.12 79 TYR A C 1
ATOM 589 O O . TYR A 1 79 ? 2.537 1.197 -6.085 1.00 88.12 79 TYR A O 1
ATOM 597 N N . LEU A 1 80 ? 4.076 -0.459 -6.171 1.00 89.81 80 LEU A N 1
ATOM 598 C CA . LEU A 1 80 ? 5.258 0.386 -6.140 1.00 89.81 80 LEU A CA 1
ATOM 599 C C . LEU A 1 80 ? 5.997 0.253 -7.463 1.00 89.81 80 LEU A C 1
ATOM 601 O O . LEU A 1 80 ? 6.316 -0.858 -7.875 1.00 89.81 80 LEU A O 1
ATOM 605 N N . GLU A 1 81 ? 6.293 1.380 -8.097 1.00 88.38 81 GLU A N 1
ATOM 606 C CA . GLU A 1 81 ? 7.096 1.465 -9.317 1.00 88.38 81 GLU A CA 1
ATOM 607 C C . GLU A 1 81 ? 8.411 2.177 -8.995 1.00 88.38 81 GLU A C 1
ATOM 609 O O . GLU A 1 81 ? 8.425 3.271 -8.425 1.00 88.38 81 GLU A O 1
ATOM 614 N N . GLY A 1 82 ? 9.529 1.550 -9.340 1.00 88.38 82 GLY A N 1
ATOM 615 C CA . GLY A 1 82 ? 10.868 2.039 -9.049 1.00 88.38 82 GLY A CA 1
ATOM 616 C C . GLY A 1 82 ? 11.815 0.896 -8.710 1.00 88.38 82 GLY A C 1
ATOM 617 O O . GLY A 1 82 ? 11.758 -0.177 -9.301 1.00 88.38 82 GLY A O 1
ATOM 618 N N . ARG A 1 83 ? 12.706 1.122 -7.750 1.00 88.38 83 ARG A N 1
ATOM 619 C CA . ARG A 1 83 ? 13.619 0.089 -7.254 1.00 88.38 83 ARG A CA 1
ATOM 620 C C . ARG A 1 83 ? 13.613 0.066 -5.736 1.00 88.38 83 ARG A C 1
ATOM 622 O O . ARG A 1 83 ? 13.535 1.122 -5.110 1.00 88.38 83 ARG A O 1
ATOM 629 N N . GLY A 1 84 ? 13.694 -1.134 -5.176 1.00 86.19 84 GLY A N 1
ATOM 630 C CA . GLY A 1 84 ? 13.689 -1.359 -3.737 1.00 86.19 84 GLY A CA 1
ATOM 631 C C . GLY A 1 84 ? 15.085 -1.486 -3.118 1.00 86.19 84 GLY A C 1
ATOM 632 O O . GLY A 1 84 ? 16.085 -1.524 -3.840 1.00 86.19 84 GLY A O 1
ATOM 633 N N . PRO A 1 85 ? 15.159 -1.613 -1.781 1.00 89.50 85 PRO A N 1
ATOM 634 C CA . PRO A 1 85 ? 14.024 -1.625 -0.854 1.00 89.50 85 PRO A CA 1
ATOM 635 C C . PRO A 1 85 ? 13.385 -0.236 -0.708 1.00 89.50 85 PRO A C 1
ATOM 637 O O . PRO A 1 85 ? 14.078 0.780 -0.696 1.00 89.50 85 PRO A O 1
ATOM 640 N N . ALA A 1 86 ? 12.057 -0.195 -0.609 1.00 88.81 86 ALA A N 1
ATOM 641 C CA . ALA A 1 86 ? 11.279 1.028 -0.463 1.00 88.81 86 ALA A CA 1
ATOM 642 C C . ALA A 1 86 ? 10.581 1.057 0.897 1.00 88.81 86 ALA A C 1
ATOM 644 O O . ALA A 1 86 ? 10.011 0.058 1.343 1.00 88.81 86 ALA A O 1
ATOM 645 N N . ARG A 1 87 ? 10.597 2.222 1.548 1.00 91.56 87 ARG A N 1
ATOM 646 C CA . ARG A 1 87 ? 9.919 2.432 2.826 1.00 91.56 87 ARG A CA 1
ATOM 647 C C . ARG A 1 87 ? 8.562 3.079 2.605 1.00 91.56 87 ARG A C 1
ATOM 649 O O . ARG A 1 87 ? 8.453 4.126 1.964 1.00 91.56 87 ARG A O 1
ATOM 656 N N . LEU A 1 88 ? 7.538 2.450 3.166 1.00 91.56 88 LEU A N 1
ATOM 657 C CA . LEU A 1 88 ? 6.150 2.865 3.065 1.00 91.56 88 LEU A CA 1
ATOM 658 C C . LEU A 1 88 ? 5.580 3.151 4.442 1.00 91.56 88 LEU A C 1
ATOM 660 O O . LEU A 1 88 ? 5.806 2.398 5.387 1.00 91.56 88 LEU A O 1
ATOM 664 N N . THR A 1 89 ? 4.780 4.203 4.519 1.00 92.12 89 THR A N 1
ATOM 665 C CA . THR A 1 89 ? 3.911 4.481 5.657 1.00 92.12 89 THR A CA 1
ATOM 666 C C . THR A 1 89 ? 2.471 4.321 5.192 1.00 92.12 89 THR A C 1
ATOM 668 O O . THR A 1 89 ? 2.023 5.068 4.321 1.00 92.12 89 THR A O 1
ATOM 671 N N . LEU A 1 90 ? 1.759 3.356 5.765 1.00 90.62 90 LEU A N 1
ATOM 672 C CA . LEU A 1 90 ? 0.380 3.015 5.430 1.00 90.62 90 LEU A CA 1
ATOM 673 C C . LEU A 1 90 ? -0.547 3.377 6.588 1.00 90.62 90 LEU A C 1
ATOM 675 O O . LEU A 1 90 ? -0.233 3.049 7.727 1.00 90.62 90 LEU A O 1
ATOM 679 N N . ASP A 1 91 ? -1.689 4.001 6.326 1.00 89.81 91 ASP A N 1
ATOM 680 C CA . ASP A 1 91 ? -2.732 4.164 7.339 1.00 89.81 91 ASP A CA 1
ATOM 681 C C . ASP A 1 91 ? -3.614 2.915 7.379 1.00 89.81 91 ASP A C 1
ATOM 683 O O . ASP A 1 91 ? -4.299 2.585 6.413 1.00 89.81 91 ASP A O 1
ATOM 687 N N . LEU A 1 92 ? -3.578 2.174 8.484 1.00 88.62 92 LEU A N 1
ATOM 688 C CA . LEU A 1 92 ? -4.335 0.933 8.619 1.00 88.62 92 LEU A CA 1
ATOM 689 C C . LEU A 1 92 ? -5.286 1.003 9.799 1.00 88.62 92 LEU A C 1
ATOM 691 O O . LEU A 1 92 ? -4.948 1.484 10.877 1.00 88.62 92 LEU A O 1
ATOM 695 N N . THR A 1 93 ? -6.470 0.415 9.652 1.00 87.81 93 THR A N 1
ATOM 696 C CA . THR A 1 93 ? -7.370 0.237 10.797 1.00 87.81 93 THR A CA 1
ATOM 697 C C . THR A 1 93 ? -6.792 -0.771 11.788 1.00 87.81 93 THR A C 1
ATOM 699 O O . THR A 1 93 ? -6.116 -1.723 11.384 1.00 87.81 93 THR A O 1
ATOM 702 N N . LYS A 1 94 ? -7.155 -0.640 13.067 1.00 89.38 94 LYS A N 1
ATOM 703 C CA . LYS A 1 94 ? -6.832 -1.627 14.102 1.00 89.38 94 LYS A CA 1
ATOM 704 C C . LYS A 1 94 ? -7.248 -3.040 13.687 1.00 89.38 94 LYS A C 1
ATOM 706 O O . LYS A 1 94 ? -8.406 -3.277 13.326 1.00 89.38 94 LYS A O 1
ATOM 711 N N . GLY A 1 95 ? -6.334 -3.991 13.827 1.00 88.94 95 GLY A N 1
ATOM 712 C CA . GLY A 1 95 ? -6.603 -5.402 13.592 1.00 88.94 95 GLY A CA 1
ATOM 713 C C . GLY A 1 95 ? -5.362 -6.179 13.193 1.00 88.94 95 GLY A C 1
ATOM 714 O O . GLY A 1 95 ? -4.278 -5.620 13.036 1.00 88.94 95 GLY A O 1
ATOM 715 N N . ARG A 1 96 ? -5.551 -7.483 13.009 1.00 90.62 96 ARG A N 1
ATOM 716 C CA . ARG A 1 96 ? -4.541 -8.350 12.425 1.00 90.62 96 ARG A CA 1
ATOM 717 C C . ARG A 1 96 ? -4.521 -8.186 10.916 1.00 90.62 96 ARG A C 1
ATOM 719 O O . ARG A 1 96 ? -5.567 -8.255 10.269 1.00 90.62 96 ARG A O 1
ATOM 726 N N . TRP A 1 97 ? -3.329 -8.028 10.370 1.00 91.06 97 TRP A N 1
ATOM 727 C CA . TRP A 1 97 ? -3.086 -7.889 8.946 1.00 91.06 97 TRP A CA 1
ATOM 728 C C . TRP A 1 97 ? -2.066 -8.921 8.485 1.00 91.06 97 TRP A C 1
ATOM 730 O O . TRP A 1 97 ? -1.056 -9.155 9.145 1.00 91.06 97 TRP A O 1
ATOM 740 N N . ASN A 1 98 ? -2.330 -9.526 7.334 1.00 90.94 98 ASN A N 1
ATOM 741 C CA . ASN A 1 98 ? -1.379 -10.342 6.601 1.00 90.94 98 ASN A CA 1
ATOM 742 C C . ASN A 1 98 ? -0.903 -9.536 5.391 1.00 90.94 98 ASN A C 1
ATOM 744 O O . ASN A 1 98 ? -1.686 -9.267 4.483 1.00 90.94 98 ASN A O 1
ATOM 748 N N . ALA A 1 99 ? 0.355 -9.108 5.430 1.00 91.56 99 ALA A N 1
ATOM 749 C CA . ALA A 1 99 ? 1.057 -8.427 4.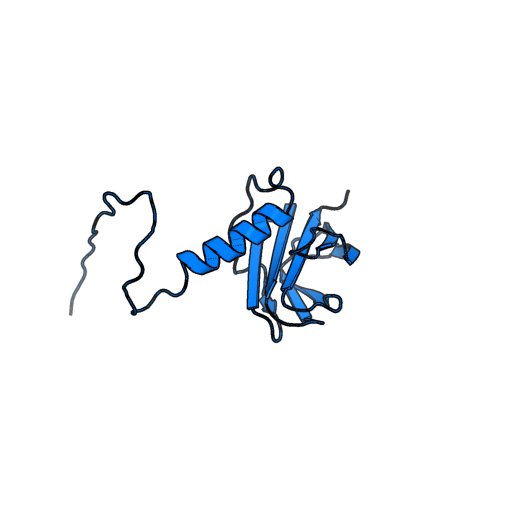357 1.00 91.56 99 ALA A CA 1
ATOM 750 C C . ALA A 1 99 ? 1.783 -9.450 3.483 1.00 91.56 99 ALA A C 1
ATOM 752 O O . ALA A 1 99 ? 2.456 -10.346 3.989 1.00 91.56 99 ALA A O 1
ATOM 753 N N . GLN A 1 100 ? 1.664 -9.304 2.174 1.00 91.00 100 GLN A N 1
ATOM 754 C CA . GLN A 1 100 ? 2.225 -10.195 1.173 1.00 91.00 100 GLN A CA 1
ATOM 755 C C . GLN A 1 100 ? 2.817 -9.363 0.047 1.00 91.00 100 GLN A C 1
ATOM 757 O O . GLN A 1 100 ? 2.125 -8.571 -0.583 1.00 91.00 100 GLN A O 1
ATOM 762 N N . TRP A 1 101 ? 4.098 -9.551 -0.199 1.00 91.94 101 TRP A N 1
ATOM 763 C CA . TRP A 1 101 ? 4.820 -8.954 -1.300 1.00 91.94 101 TRP A CA 1
ATOM 764 C C . TRP A 1 101 ? 4.758 -9.892 -2.493 1.00 91.94 101 TRP A C 1
ATOM 766 O O . TRP A 1 101 ? 5.088 -11.070 -2.366 1.00 91.94 101 TRP A O 1
ATOM 776 N N . VAL A 1 102 ? 4.339 -9.372 -3.636 1.00 88.44 102 VAL A N 1
ATOM 777 C CA . VAL A 1 102 ? 4.120 -10.131 -4.863 1.00 88.44 102 VAL A CA 1
ATOM 778 C C . VAL A 1 102 ? 4.907 -9.477 -5.991 1.00 88.44 102 VAL A C 1
ATOM 780 O O . VAL A 1 102 ? 4.866 -8.253 -6.149 1.00 88.44 102 VAL A O 1
ATOM 783 N N . ASP A 1 103 ? 5.619 -10.283 -6.771 1.00 86.12 103 ASP A N 1
ATOM 784 C CA . ASP A 1 103 ? 6.229 -9.838 -8.019 1.00 86.12 103 ASP A CA 1
ATOM 785 C C . ASP A 1 103 ? 5.113 -9.589 -9.052 1.00 86.12 103 ASP A C 1
ATOM 787 O O . ASP A 1 103 ? 4.360 -10.509 -9.375 1.00 86.12 103 ASP A O 1
ATOM 791 N N . PRO A 1 104 ? 4.937 -8.361 -9.569 1.00 78.38 104 PRO A N 1
ATOM 792 C CA . PRO A 1 104 ? 3.842 -8.056 -10.483 1.00 78.38 104 PRO A CA 1
ATOM 793 C C . PRO A 1 104 ? 4.044 -8.627 -11.895 1.00 78.38 104 PRO A C 1
ATOM 795 O O . PRO A 1 104 ? 3.101 -8.638 -12.686 1.00 78.38 104 PRO A O 1
ATOM 798 N N . HIS A 1 105 ? 5.257 -9.070 -12.227 1.00 79.38 105 HIS A N 1
ATOM 799 C CA . HIS A 1 105 ? 5.617 -9.647 -13.516 1.00 79.38 105 HIS A CA 1
ATOM 800 C C . HIS A 1 105 ? 5.322 -11.149 -13.557 1.00 79.38 105 HIS A C 1
ATOM 802 O O . HIS A 1 105 ? 4.775 -11.642 -14.546 1.00 79.38 105 HIS A O 1
ATOM 808 N N . THR A 1 106 ? 5.663 -11.871 -12.486 1.00 78.75 106 THR A N 1
ATOM 809 C CA . THR A 1 106 ? 5.471 -13.327 -12.399 1.00 78.75 106 THR A CA 1
ATOM 810 C C . THR A 1 106 ? 4.231 -13.731 -11.603 1.00 78.75 106 THR A C 1
ATOM 812 O O . THR A 1 106 ? 3.665 -14.795 -11.846 1.00 78.75 106 THR A O 1
ATOM 815 N N . GLY A 1 107 ? 3.769 -12.878 -10.686 1.00 78.88 107 GLY A N 1
ATOM 816 C CA . GLY A 1 107 ? 2.721 -13.192 -9.714 1.00 78.88 107 GLY A CA 1
ATOM 817 C C . GLY A 1 107 ? 3.224 -13.979 -8.499 1.00 78.88 107 GLY A C 1
ATOM 818 O O . GLY A 1 107 ? 2.412 -14.405 -7.676 1.00 78.88 107 GLY A O 1
ATOM 819 N N . ASP A 1 108 ? 4.537 -14.185 -8.369 1.00 81.50 108 ASP A N 1
ATOM 820 C CA . ASP A 1 108 ? 5.113 -14.964 -7.275 1.00 81.50 108 ASP A CA 1
ATOM 821 C C . ASP A 1 108 ? 5.096 -14.195 -5.955 1.00 81.50 108 ASP A C 1
ATOM 823 O O . ASP A 1 108 ? 5.382 -12.998 -5.890 1.00 81.50 108 ASP A O 1
ATOM 827 N N . LEU A 1 109 ? 4.809 -14.908 -4.866 1.00 85.50 109 LEU A N 1
ATOM 828 C CA . LEU A 1 109 ? 4.942 -14.374 -3.517 1.00 85.50 109 LEU A CA 1
ATOM 829 C C . LEU A 1 109 ? 6.431 -14.275 -3.156 1.00 85.50 109 LEU A C 1
ATOM 831 O O . LEU A 1 109 ? 7.085 -15.289 -2.925 1.00 85.50 109 LEU A O 1
ATOM 835 N N . VAL A 1 110 ? 6.950 -13.053 -3.055 1.00 88.00 110 VAL A N 1
ATOM 836 C CA . VAL A 1 110 ? 8.357 -12.788 -2.705 1.00 88.00 110 VAL A CA 1
ATOM 837 C C . VAL A 1 110 ? 8.573 -12.609 -1.202 1.00 88.00 110 VAL A C 1
ATOM 839 O O . VAL A 1 110 ? 9.694 -12.723 -0.711 1.00 88.00 110 VAL A O 1
ATOM 842 N N . GLY A 1 111 ? 7.510 -12.353 -0.440 1.00 86.31 111 GLY A N 1
ATOM 843 C CA . GLY A 1 111 ? 7.592 -12.265 1.014 1.00 86.31 111 GLY A CA 1
ATOM 844 C C . GLY A 1 111 ? 6.228 -12.140 1.671 1.00 86.31 111 GLY A C 1
ATOM 845 O O . GLY A 1 111 ? 5.267 -11.697 1.053 1.00 86.31 111 GLY A O 1
ATOM 846 N N . SER A 1 112 ? 6.127 -12.507 2.944 1.00 89.56 112 SER A N 1
ATOM 847 C CA . SER A 1 112 ? 4.892 -12.330 3.706 1.00 89.56 112 SER A CA 1
ATOM 848 C C . SER A 1 112 ? 5.170 -12.098 5.182 1.00 89.56 112 SER A C 1
ATOM 850 O O . SER A 1 112 ? 6.078 -12.709 5.741 1.00 89.56 112 SER A O 1
ATOM 852 N N . ALA A 1 113 ? 4.352 -11.270 5.820 1.00 87.88 113 ALA A N 1
ATOM 853 C CA . ALA A 1 113 ? 4.399 -10.998 7.246 1.00 87.88 113 ALA A CA 1
ATOM 854 C C . ALA A 1 113 ? 2.977 -10.909 7.807 1.00 87.88 113 ALA A C 1
ATOM 856 O O . ALA A 1 113 ? 2.094 -10.317 7.193 1.00 87.88 113 ALA A O 1
ATOM 857 N N . SER A 1 114 ? 2.752 -11.476 8.990 1.00 89.00 114 SER A N 1
ATOM 858 C CA . SER A 1 114 ? 1.520 -11.244 9.752 1.00 89.00 114 SER A CA 1
ATOM 859 C C . SER A 1 114 ? 1.832 -10.330 10.922 1.00 89.00 114 SER A C 1
ATOM 861 O O . SER A 1 114 ? 2.829 -10.541 11.609 1.00 89.00 114 SER A O 1
ATOM 863 N N . LEU A 1 115 ? 0.992 -9.326 11.144 1.00 89.50 115 LEU A N 1
ATOM 864 C CA . LEU A 1 115 ? 1.186 -8.347 12.205 1.00 89.50 115 LEU A CA 1
ATOM 865 C C . LEU A 1 115 ? -0.150 -7.940 12.829 1.00 89.50 115 LEU A C 1
ATOM 867 O O . LEU A 1 115 ? -1.151 -7.751 12.139 1.00 89.50 115 LEU A O 1
ATOM 871 N N . ASP A 1 116 ? -0.157 -7.802 14.149 1.00 90.12 116 ASP A N 1
ATOM 872 C CA . ASP A 1 116 ? -1.264 -7.223 14.901 1.00 90.12 116 ASP A CA 1
ATOM 873 C C . ASP A 1 116 ? -1.021 -5.712 15.028 1.00 90.12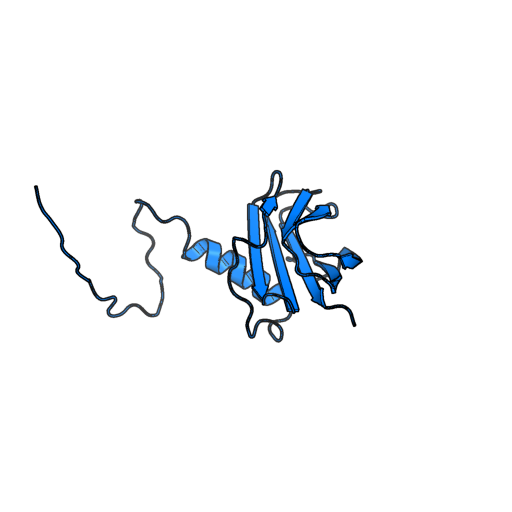 116 ASP A C 1
ATOM 875 O O . ASP A 1 116 ? -0.056 -5.282 15.658 1.00 90.12 116 ASP A O 1
ATOM 879 N N . HIS A 1 117 ? -1.877 -4.898 14.402 1.00 88.06 117 HIS A N 1
ATOM 880 C CA . HIS A 1 117 ? -1.713 -3.443 14.347 1.00 88.06 117 HIS A CA 1
ATOM 881 C C . HIS A 1 117 ? -2.726 -2.729 15.254 1.00 88.06 117 HIS A C 1
ATOM 883 O O . HIS A 1 117 ? -3.929 -3.005 15.152 1.00 88.06 117 HIS A O 1
ATOM 889 N N . PRO A 1 118 ? -2.305 -1.773 16.108 1.00 85.12 118 PRO A N 1
ATOM 890 C CA . PRO A 1 118 ? -3.218 -0.993 16.950 1.00 85.12 118 PRO A CA 1
ATOM 891 C C . PRO A 1 118 ? -4.094 -0.007 16.161 1.00 85.12 118 PRO A C 1
ATOM 893 O O . PRO A 1 118 ? -5.076 0.490 16.711 1.00 85.12 118 PRO A O 1
ATOM 896 N N . GLY A 1 119 ? -3.779 0.228 14.885 1.00 86.69 119 GLY A N 1
ATOM 897 C CA . GLY A 1 119 ? -4.424 1.215 14.024 1.00 86.69 119 GLY A CA 1
ATOM 898 C C . GLY A 1 119 ? -3.566 2.471 13.835 1.00 86.69 119 GLY A C 1
ATOM 899 O O . GLY A 1 119 ? -2.728 2.780 14.680 1.00 86.69 119 GLY A O 1
ATOM 900 N N . GLY A 1 120 ? -3.772 3.182 12.727 1.00 89.12 120 GLY A N 1
ATOM 901 C CA . GLY A 1 120 ? -2.995 4.351 12.312 1.00 89.12 120 GLY A CA 1
ATOM 902 C C . GLY A 1 120 ? -1.806 3.986 11.420 1.00 89.12 120 GLY A C 1
ATOM 903 O O . GLY A 1 120 ? -1.806 2.945 10.758 1.00 89.12 120 GLY A O 1
ATOM 904 N N . ALA A 1 121 ? -0.764 4.818 11.446 1.00 91.56 121 ALA A N 1
ATOM 905 C CA . ALA A 1 121 ? 0.410 4.682 10.589 1.00 91.56 121 ALA A CA 1
ATOM 906 C C . ALA A 1 121 ? 1.239 3.415 10.894 1.00 91.56 121 ALA A C 1
ATOM 908 O O . ALA A 1 121 ? 1.865 3.294 11.948 1.00 91.56 121 ALA A O 1
ATOM 909 N N . LEU A 1 122 ? 1.282 2.484 9.942 1.00 90.38 122 LEU A N 1
ATOM 910 C CA . LEU A 1 122 ? 2.206 1.357 9.886 1.00 90.38 122 LEU A CA 1
ATOM 911 C C . LEU A 1 122 ? 3.375 1.706 8.965 1.00 90.38 122 LEU A C 1
ATOM 913 O O . LEU A 1 122 ? 3.165 2.024 7.798 1.00 90.38 122 LEU A O 1
ATOM 917 N N . GLN A 1 123 ? 4.605 1.577 9.459 1.00 91.50 123 GLN A N 1
ATOM 918 C CA . GLN A 1 123 ? 5.787 1.594 8.601 1.00 91.50 123 GLN A CA 1
ATOM 919 C C . GLN A 1 123 ? 6.144 0.172 8.177 1.00 91.50 123 GLN A C 1
ATOM 921 O O . GLN A 1 123 ? 6.308 -0.708 9.022 1.00 91.50 123 GLN A O 1
ATOM 926 N N . ILE A 1 124 ? 6.270 -0.044 6.871 1.00 90.25 124 ILE A N 1
ATOM 927 C CA . ILE A 1 124 ? 6.690 -1.315 6.285 1.00 90.25 124 ILE A CA 1
ATOM 928 C C . ILE A 1 124 ? 7.772 -1.062 5.235 1.00 90.25 124 ILE A C 1
ATOM 930 O O . ILE A 1 124 ? 7.745 -0.062 4.518 1.00 90.25 124 ILE A O 1
ATOM 934 N N . GLU A 1 125 ? 8.745 -1.961 5.166 1.00 92.12 125 GLU A N 1
ATOM 935 C CA . GLU A 1 125 ? 9.812 -1.932 4.172 1.00 92.12 125 GLU A CA 1
ATOM 936 C C . GLU A 1 125 ? 9.591 -3.069 3.176 1.00 92.12 125 GLU A C 1
ATOM 938 O O . GLU A 1 125 ? 9.271 -4.198 3.567 1.00 92.12 125 GLU A O 1
ATOM 943 N N . SER A 1 126 ? 9.708 -2.762 1.888 1.00 89.44 126 SER A N 1
ATOM 944 C CA . SER A 1 126 ? 9.629 -3.774 0.845 1.00 89.44 126 SER A CA 1
ATOM 945 C C . SER A 1 126 ? 10.922 -4.593 0.785 1.00 89.44 126 SER A C 1
ATOM 947 O O . SER A 1 126 ? 11.999 -4.057 1.054 1.00 89.44 126 SER A O 1
ATOM 949 N N . PRO A 1 127 ? 10.866 -5.860 0.341 1.00 89.62 127 PRO A N 1
ATOM 950 C CA . PRO A 1 127 ? 12.069 -6.577 -0.066 1.00 89.62 127 PRO A CA 1
ATOM 951 C C . PRO A 1 127 ? 12.742 -5.884 -1.264 1.00 89.62 127 PRO A C 1
ATOM 953 O O . PRO A 1 127 ? 12.213 -4.921 -1.830 1.00 89.62 127 PRO A O 1
ATOM 956 N N . VAL A 1 128 ? 13.927 -6.362 -1.648 1.00 90.31 128 VAL A N 1
ATOM 957 C CA . VAL A 1 128 ? 14.612 -5.895 -2.862 1.00 90.31 128 VAL A CA 1
ATOM 958 C C . VAL A 1 128 ? 13.779 -6.275 -4.085 1.00 90.31 128 VAL A C 1
ATOM 960 O O . VAL A 1 128 ? 13.346 -7.418 -4.208 1.00 90.31 128 VAL A O 1
ATOM 963 N N . PHE A 1 129 ? 13.569 -5.316 -4.982 1.00 88.44 129 PHE A N 1
ATOM 964 C CA . PHE A 1 129 ? 12.862 -5.512 -6.243 1.00 88.44 129 PHE A CA 1
ATOM 965 C C . PHE A 1 129 ? 13.437 -4.587 -7.314 1.00 88.44 129 PHE A C 1
ATOM 967 O O . PHE A 1 129 ? 13.942 -3.501 -7.008 1.00 88.44 129 PHE A O 1
ATOM 974 N N . GLU A 1 130 ? 13.312 -5.005 -8.567 1.00 85.50 130 GLU A N 1
ATOM 975 C CA . GLU A 1 130 ? 13.719 -4.237 -9.737 1.00 85.50 130 GLU A CA 1
ATOM 976 C C . GLU A 1 130 ? 12.457 -3.879 -10.534 1.00 85.50 130 GLU A C 1
ATOM 978 O O . GLU A 1 130 ? 11.610 -4.732 -10.777 1.00 85.50 130 GLU A O 1
ATOM 983 N N . GLN A 1 131 ? 12.323 -2.612 -10.931 1.00 86.56 131 GLN A N 1
ATOM 984 C CA . GLN A 1 131 ? 11.186 -2.030 -11.669 1.00 86.56 131 GLN A CA 1
ATOM 985 C C . GLN A 1 131 ? 9.880 -1.861 -10.884 1.00 86.56 131 GLN A C 1
ATOM 987 O O . GLN A 1 131 ? 9.315 -0.766 -10.906 1.00 86.56 131 GLN A O 1
ATOM 992 N N . ALA A 1 132 ? 9.372 -2.908 -10.231 1.00 88.62 132 ALA A N 1
ATOM 993 C CA . ALA A 1 132 ? 8.120 -2.819 -9.485 1.00 88.62 132 ALA A CA 1
ATOM 994 C C . ALA A 1 132 ? 7.924 -3.943 -8.462 1.00 88.62 132 ALA A C 1
ATOM 996 O O . ALA A 1 132 ? 8.475 -5.032 -8.595 1.00 88.62 132 ALA A O 1
ATOM 997 N N . ILE A 1 133 ? 7.075 -3.685 -7.469 1.00 90.75 133 ILE A N 1
ATOM 998 C CA . ILE A 1 133 ? 6.582 -4.695 -6.531 1.00 90.75 133 ILE A CA 1
ATOM 999 C C . ILE A 1 133 ? 5.141 -4.387 -6.123 1.00 90.75 133 ILE A C 1
ATOM 1001 O O . ILE A 1 133 ? 4.758 -3.223 -5.985 1.00 90.75 133 ILE A O 1
ATOM 1005 N N . ALA A 1 134 ? 4.334 -5.423 -5.912 1.00 89.56 134 ALA A N 1
ATOM 1006 C CA . ALA A 1 134 ? 2.993 -5.290 -5.364 1.00 89.56 134 ALA A CA 1
ATOM 1007 C C . ALA A 1 134 ? 2.968 -5.706 -3.887 1.00 89.56 134 ALA A C 1
ATOM 1009 O O . ALA A 1 134 ? 3.595 -6.680 -3.479 1.00 89.56 134 ALA A O 1
ATOM 1010 N N . LEU A 1 135 ? 2.211 -4.974 -3.079 1.00 90.12 135 LEU A N 1
ATOM 1011 C CA . LEU A 1 135 ? 1.874 -5.312 -1.706 1.00 90.12 135 LEU A CA 1
ATOM 1012 C C . LEU A 1 135 ? 0.391 -5.657 -1.652 1.00 90.12 135 LEU A C 1
ATOM 1014 O O . LEU A 1 135 ? -0.451 -4.845 -2.019 1.00 90.12 135 LEU A O 1
ATOM 1018 N N . ARG A 1 136 ? 0.062 -6.833 -1.136 1.00 88.25 136 ARG A N 1
ATOM 1019 C CA . ARG A 1 136 ? -1.293 -7.253 -0.793 1.00 88.25 136 ARG A CA 1
ATOM 1020 C C . ARG A 1 136 ? -1.408 -7.343 0.720 1.00 88.25 136 ARG A C 1
ATOM 1022 O O . ARG A 1 136 ? -0.631 -8.037 1.364 1.00 88.25 136 ARG A O 1
ATOM 1029 N N . MET A 1 137 ? -2.392 -6.667 1.289 1.00 88.12 137 MET A N 1
ATOM 1030 C CA . MET A 1 137 ? -2.726 -6.726 2.705 1.00 88.12 137 MET A CA 1
ATOM 1031 C C . MET A 1 137 ? -4.169 -7.174 2.885 1.00 88.12 137 MET A C 1
ATOM 1033 O O . MET A 1 137 ? -5.094 -6.590 2.326 1.00 88.12 137 MET A O 1
ATOM 1037 N N . THR A 1 138 ? -4.374 -8.200 3.700 1.00 88.69 138 THR A N 1
ATOM 1038 C CA . THR A 1 138 ? -5.707 -8.721 4.031 1.00 88.69 138 THR A CA 1
ATOM 1039 C C . THR A 1 138 ? -5.860 -8.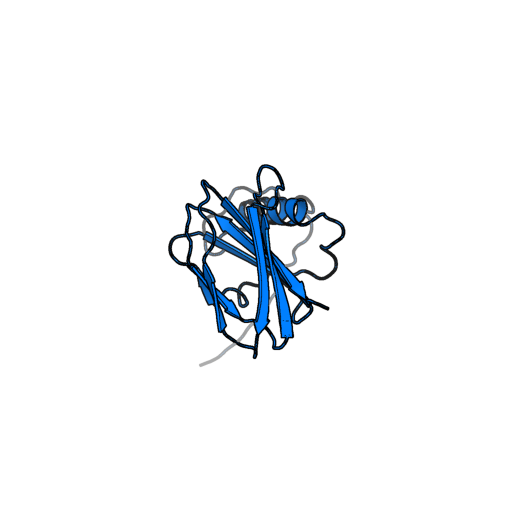843 5.538 1.00 88.69 138 THR A C 1
ATOM 1041 O O . THR A 1 138 ? -4.873 -8.987 6.263 1.00 88.69 138 THR A O 1
ATOM 1044 N N . ARG A 1 139 ? -7.096 -8.762 6.033 1.00 86.00 139 ARG A N 1
ATOM 1045 C CA . ARG A 1 139 ? -7.402 -9.091 7.428 1.00 86.00 139 ARG A CA 1
ATOM 1046 C C . ARG A 1 139 ? -6.942 -10.515 7.739 1.00 86.00 139 ARG A C 1
ATOM 1048 O O . ARG A 1 139 ? -7.3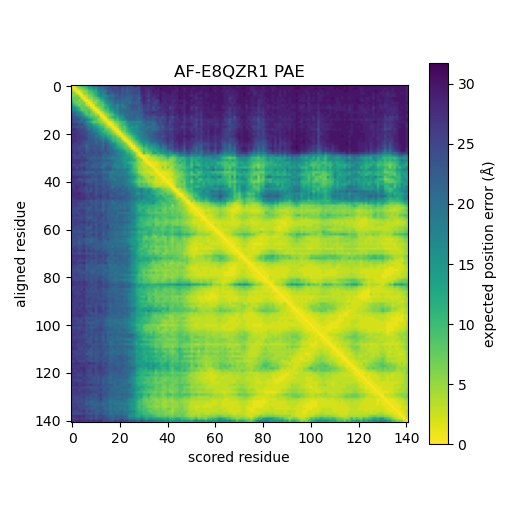46 -11.459 7.068 1.00 86.00 139 ARG A O 1
ATOM 1055 N N . GLY A 1 140 ? -6.122 -10.652 8.775 1.00 78.06 140 GLY A N 1
ATOM 1056 C CA . GLY A 1 140 ? -5.816 -11.951 9.361 1.00 78.06 140 GLY A CA 1
ATOM 1057 C C . GLY A 1 140 ? -6.965 -12.418 10.249 1.00 78.06 140 GLY A C 1
ATOM 1058 O O . GLY A 1 140 ? -7.599 -11.602 10.924 1.00 78.06 140 GLY A O 1
ATOM 1059 N N . CYS A 1 141 ? -7.223 -13.722 10.214 1.00 61.88 141 CYS A N 1
ATOM 1060 C CA . CYS A 1 141 ? -8.184 -14.403 11.076 1.00 61.88 141 CYS A CA 1
ATOM 1061 C C . CYS A 1 141 ? -7.715 -14.451 12.541 1.00 61.88 141 CYS A C 1
ATOM 1063 O O . CYS A 1 141 ? -6.480 -14.462 12.803 1.00 61.88 141 CYS A O 1
#

pLDDT: mean 74.23, std 18.51, range [34.5, 92.12]

Mean predicted aligned error: 12.54 Å

Solvent-accessible surface area (backbone atoms only — not comparable to full-atom values): 8440 Å² total; per-residue (Å²): 132,89,75,89,81,91,79,88,80,82,91,77,84,71,99,74,80,84,76,95,81,78,97,70,90,76,90,65,66,66,64,49,48,52,54,48,50,52,50,47,56,53,63,48,69,86,66,52,83,72,53,37,85,31,78,71,42,53,72,42,60,55,86,39,51,74,48,35,33,34,27,92,83,48,36,38,37,37,40,36,40,39,59,45,63,31,49,34,30,32,53,39,64,60,43,40,33,33,40,33,33,29,36,66,88,82,56,44,78,77,44,72,48,77,48,82,40,88,44,46,81,43,79,50,70,50,68,78,41,73,60,42,40,29,39,42,34,35,60,46,134

Radius of gyration: 17.95 Å; Cα contacts (8 Å, |Δi|>4): 261; chains: 1; bounding box: 37×58×44 Å